Protein AF-A0A6G3TUS9-F1 (afdb_monomer_lite)

pLDDT: mean 88.68, std 7.03, range [61.91, 97.0]

Radius of gyration: 20.22 Å; chains: 1; bounding box: 39×23×59 Å

Secondary structure (DSSP, 8-state):
-PPPPGGGSPPHHHH-TT--PPP--SSSTT--SSHHHHHHHHHHHHH--HHHHHHHT---TT-

Sequence (63 aa):
MPCVTHDDAPPLADLMPWSVAPPRLGRGWPAGPDAGSLKARWNALVAAEGPEREALFRPTRAR

Foldseek 3Di:
DDDQDPVNDDDPCVVPVPDDDDDDPLDCLCDDPDPVSNVVSVVLQVPDDDPRVVVVPDDDPSD

Structure (mmCIF, N/CA/C/O backbone):
data_AF-A0A6G3TUS9-F1
#
_entry.id   AF-A0A6G3TUS9-F1
#
loop_
_atom_site.group_PDB
_atom_site.id
_atom_site.type_symbol
_atom_site.label_atom_id
_atom_site.label_alt_id
_atom_site.label_comp_id
_atom_site.label_asym_id
_atom_site.label_entity_id
_atom_site.label_seq_id
_atom_site.pdbx_PDB_ins_code
_atom_site.Cartn_x
_atom_site.Cartn_y
_atom_site.Cartn_z
_atom_site.occupancy
_atom_site.B_iso_or_equiv
_atom_site.auth_seq_id
_atom_site.auth_comp_id
_atom_site.auth_asym_id
_atom_site.auth_atom_id
_atom_site.pdbx_PDB_model_num
ATOM 1 N N . MET A 1 1 ? 21.615 -17.736 -36.394 1.00 66.62 1 MET A N 1
ATOM 2 C CA . MET A 1 1 ? 21.370 -16.547 -35.554 1.00 66.62 1 MET A CA 1
ATOM 3 C C . MET A 1 1 ? 21.696 -16.930 -34.124 1.00 66.62 1 MET A C 1
ATOM 5 O O . MET A 1 1 ? 21.252 -18.006 -33.732 1.00 66.62 1 MET A O 1
ATOM 9 N N . PRO A 1 2 ? 22.508 -16.157 -33.387 1.00 76.19 2 PRO A N 1
ATOM 10 C CA . PRO A 1 2 ? 22.730 -16.441 -31.975 1.00 76.19 2 PRO A CA 1
ATOM 11 C C . PRO A 1 2 ? 21.391 -16.359 -31.223 1.00 76.19 2 PRO A C 1
ATOM 13 O O . PRO A 1 2 ? 20.535 -15.539 -31.558 1.00 76.19 2 PRO A O 1
ATOM 16 N N . CYS A 1 3 ? 21.189 -17.272 -30.274 1.00 79.38 3 CYS A N 1
ATOM 17 C CA . CYS A 1 3 ? 20.033 -17.287 -29.381 1.00 79.38 3 CYS A CA 1
ATOM 18 C C . CYS A 1 3 ? 20.126 -16.067 -28.455 1.00 79.38 3 CYS A C 1
ATOM 20 O O . CYS A 1 3 ? 21.106 -15.957 -27.726 1.00 79.38 3 CYS A O 1
ATOM 22 N N . VAL A 1 4 ? 19.148 -15.160 -28.508 1.00 81.62 4 VAL A N 1
ATOM 23 C CA . VAL A 1 4 ? 19.027 -14.058 -27.541 1.00 81.62 4 VAL A CA 1
ATOM 24 C C . VAL A 1 4 ? 18.358 -14.614 -26.294 1.00 81.62 4 VAL A C 1
ATOM 26 O O . VAL A 1 4 ? 17.259 -15.170 -26.369 1.00 81.62 4 VAL A O 1
ATOM 29 N N . THR A 1 5 ? 19.025 -14.478 -25.158 1.00 83.38 5 THR A N 1
ATOM 30 C CA . THR A 1 5 ? 18.514 -14.893 -23.853 1.00 83.38 5 THR A CA 1
ATOM 31 C C . THR A 1 5 ? 17.919 -13.704 -23.103 1.00 83.38 5 THR A C 1
ATOM 33 O O . THR A 1 5 ? 18.021 -12.557 -23.534 1.00 83.38 5 THR A O 1
ATOM 36 N N . HIS A 1 6 ? 17.253 -13.962 -21.976 1.00 82.50 6 HIS A N 1
ATOM 37 C CA . HIS A 1 6 ? 16.663 -12.891 -21.171 1.00 82.50 6 HIS A CA 1
ATOM 38 C C . HIS A 1 6 ? 17.722 -11.921 -20.624 1.00 82.50 6 HIS A C 1
ATOM 40 O O . HIS A 1 6 ? 17.439 -10.737 -20.487 1.00 82.50 6 HIS A O 1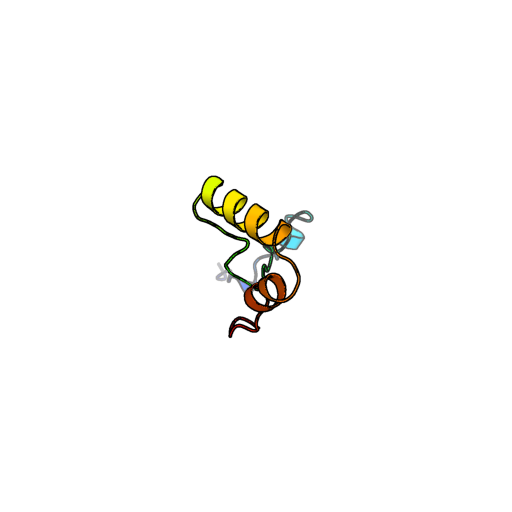
ATOM 46 N N . ASP A 1 7 ? 18.940 -12.414 -20.383 1.00 85.06 7 ASP A N 1
ATOM 47 C CA . ASP A 1 7 ? 20.070 -11.616 -19.897 1.00 85.06 7 ASP A CA 1
ATOM 48 C C . ASP A 1 7 ? 20.631 -10.664 -20.969 1.00 85.06 7 ASP A C 1
ATOM 50 O O . ASP A 1 7 ? 21.277 -9.673 -20.636 1.00 85.06 7 ASP A O 1
ATOM 54 N N . ASP A 1 8 ? 20.352 -10.927 -22.250 1.00 88.25 8 ASP A N 1
ATOM 55 C CA . ASP A 1 8 ? 20.755 -10.064 -23.367 1.00 88.25 8 ASP A CA 1
ATOM 56 C C . ASP A 1 8 ? 19.747 -8.927 -23.627 1.00 88.25 8 ASP A C 1
ATOM 58 O O . ASP A 1 8 ? 20.017 -8.015 -24.414 1.00 88.25 8 ASP A O 1
ATOM 62 N N . ALA A 1 9 ? 18.561 -8.983 -23.010 1.00 89.00 9 ALA A N 1
ATOM 63 C CA . ALA A 1 9 ? 17.528 -7.972 -23.186 1.00 89.00 9 ALA A CA 1
ATOM 64 C C . ALA A 1 9 ? 17.795 -6.748 -22.290 1.00 89.00 9 ALA A C 1
ATOM 66 O O . ALA A 1 9 ? 18.169 -6.903 -21.125 1.00 89.00 9 ALA A O 1
ATOM 67 N N . PRO A 1 10 ? 17.556 -5.516 -22.782 1.00 89.69 10 PRO A N 1
ATOM 68 C CA . PRO A 1 10 ? 17.692 -4.330 -21.949 1.00 89.69 10 PRO A CA 1
ATOM 69 C C . PRO A 1 10 ? 16.689 -4.365 -20.779 1.00 89.69 10 PRO A C 1
ATOM 71 O O . PRO A 1 10 ? 15.526 -4.744 -20.976 1.00 89.69 10 PRO A O 1
ATOM 74 N N . PRO A 1 11 ? 17.096 -3.939 -19.570 1.00 87.50 11 PRO A N 1
ATOM 75 C CA . PRO A 1 11 ? 16.201 -3.777 -18.432 1.00 87.50 11 PRO A CA 1
ATOM 76 C C . PRO A 1 11 ? 14.973 -2.922 -18.768 1.00 87.50 11 PRO A C 1
ATOM 78 O O . PRO A 1 11 ? 15.067 -1.905 -19.453 1.00 87.50 11 PRO A O 1
ATOM 81 N N . LEU A 1 12 ? 13.807 -3.270 -18.209 1.00 87.62 12 LEU A N 1
ATOM 82 C CA . LEU A 1 12 ? 12.572 -2.503 -18.432 1.00 87.62 12 LEU A CA 1
ATOM 83 C C . LEU A 1 12 ? 12.712 -1.029 -18.019 1.00 87.62 12 LEU A C 1
ATOM 85 O O . LEU A 1 12 ? 12.124 -0.162 -18.656 1.00 87.62 12 LEU A O 1
ATOM 89 N N . ALA A 1 13 ? 13.495 -0.749 -16.975 1.00 89.69 13 ALA A N 1
ATOM 90 C CA . ALA A 1 13 ? 13.759 0.612 -16.510 1.00 89.69 13 ALA A CA 1
ATOM 91 C C . ALA A 1 13 ? 14.515 1.463 -17.547 1.00 89.69 13 ALA A C 1
ATOM 93 O O . ALA A 1 13 ? 14.294 2.670 -17.607 1.00 89.69 13 ALA A O 1
ATOM 94 N N . ASP A 1 14 ? 15.337 0.835 -18.392 1.00 91.25 14 ASP A N 1
ATOM 95 C CA . ASP A 1 14 ? 16.1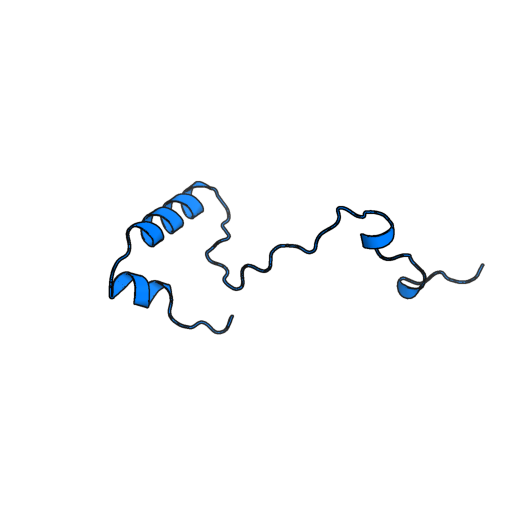00 1.525 -19.436 1.00 91.25 14 ASP A CA 1
ATOM 96 C C . ASP A 1 14 ? 15.203 1.882 -20.629 1.00 91.25 14 ASP A C 1
ATOM 98 O O . ASP A 1 14 ? 15.394 2.909 -21.278 1.00 91.25 14 ASP A O 1
ATOM 102 N N . LEU A 1 15 ? 14.185 1.057 -20.897 1.00 93.12 15 LEU A N 1
ATOM 103 C CA . LEU A 1 15 ? 13.174 1.320 -21.925 1.00 93.12 15 LEU A CA 1
ATOM 104 C C . LEU A 1 15 ? 12.080 2.283 -21.442 1.00 93.12 15 LEU A C 1
ATOM 106 O O . LEU A 1 15 ? 11.528 3.046 -22.231 1.00 93.12 15 LEU A O 1
ATOM 110 N N . MET A 1 16 ? 11.739 2.218 -20.153 1.00 93.50 16 MET A N 1
ATOM 111 C CA . MET A 1 16 ? 10.601 2.905 -19.544 1.00 93.50 16 MET A CA 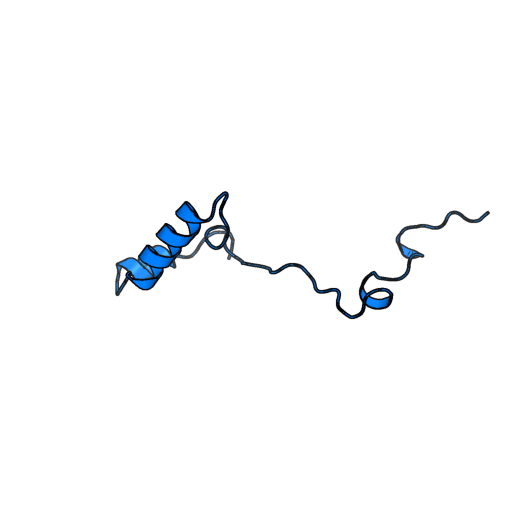1
ATOM 112 C C . MET A 1 16 ? 11.059 3.604 -18.254 1.00 93.50 16 MET A C 1
ATOM 114 O O . MET A 1 16 ? 10.888 3.046 -17.168 1.00 93.50 16 MET A O 1
ATOM 118 N N . PRO A 1 17 ? 11.591 4.841 -18.333 1.00 88.00 17 PRO A N 1
ATOM 119 C CA . PRO A 1 17 ? 12.146 5.557 -17.175 1.00 88.00 17 PRO A CA 1
ATOM 120 C C . PRO A 1 17 ? 11.135 5.843 -16.054 1.00 88.00 17 PRO A C 1
ATOM 122 O O . PRO A 1 17 ? 11.510 6.118 -14.919 1.00 88.00 17 PRO A O 1
ATOM 125 N N . TRP A 1 18 ? 9.838 5.787 -16.366 1.00 91.75 18 TRP A N 1
ATOM 126 C CA . TRP A 1 18 ? 8.737 5.915 -15.405 1.00 91.75 18 TRP A CA 1
ATOM 127 C C . TRP A 1 18 ? 8.328 4.583 -14.759 1.00 91.75 18 TRP A C 1
ATOM 129 O O . TRP A 1 18 ? 7.428 4.560 -13.919 1.00 91.75 18 TRP A O 1
ATOM 139 N N . SER A 1 19 ? 8.935 3.464 -15.164 1.00 90.69 19 SER A N 1
ATOM 140 C CA . SER A 1 19 ? 8.676 2.157 -14.572 1.00 90.69 19 SER A CA 1
ATOM 141 C C . SER A 1 19 ? 9.193 2.125 -13.139 1.00 90.69 19 SER A C 1
ATOM 143 O O . SER A 1 19 ? 10.362 2.395 -12.871 1.00 90.69 19 SER A O 1
ATOM 145 N N . VAL A 1 20 ? 8.325 1.731 -12.213 1.00 88.81 20 VAL A N 1
ATOM 146 C CA . VAL A 1 20 ? 8.659 1.558 -10.800 1.00 88.81 20 VAL A CA 1
ATOM 147 C C . VAL A 1 20 ? 8.251 0.166 -10.343 1.00 88.81 20 VAL A C 1
ATOM 149 O O . VAL A 1 20 ? 7.260 -0.397 -10.813 1.00 88.81 20 VAL A O 1
ATOM 152 N N . ALA A 1 21 ? 9.018 -0.404 -9.415 1.00 88.88 21 ALA A N 1
ATOM 153 C CA . ALA A 1 21 ? 8.659 -1.680 -8.814 1.00 88.88 21 ALA A CA 1
ATOM 154 C C . ALA A 1 21 ? 7.303 -1.574 -8.082 1.00 88.88 21 ALA A C 1
ATOM 156 O O . ALA A 1 21 ? 7.002 -0.525 -7.503 1.00 88.88 21 ALA A O 1
ATOM 157 N N . PRO A 1 22 ? 6.499 -2.652 -8.048 1.00 86.94 22 PRO A N 1
ATOM 158 C CA . PRO A 1 22 ? 5.239 -2.652 -7.318 1.00 86.94 22 PRO A CA 1
ATOM 159 C C . PRO A 1 22 ? 5.420 -2.317 -5.826 1.00 86.94 22 PRO A C 1
ATOM 161 O O . PRO A 1 22 ? 6.429 -2.712 -5.225 1.00 86.94 22 PRO A O 1
ATOM 164 N N . PRO A 1 23 ? 4.431 -1.663 -5.186 1.00 88.88 23 PRO A N 1
ATOM 165 C CA . PRO A 1 23 ? 4.466 -1.398 -3.754 1.00 88.88 23 PRO A CA 1
ATOM 166 C C . PRO A 1 23 ? 4.622 -2.682 -2.933 1.00 88.88 23 PRO A C 1
ATOM 168 O O . PRO A 1 23 ? 3.857 -3.637 -3.075 1.00 88.88 23 PRO A O 1
ATOM 171 N N . ARG A 1 24 ? 5.587 -2.689 -2.010 1.00 89.19 24 ARG A N 1
ATOM 172 C CA . ARG A 1 24 ? 5.769 -3.781 -1.046 1.00 89.19 24 ARG A CA 1
ATOM 173 C C . ARG A 1 24 ? 5.031 -3.4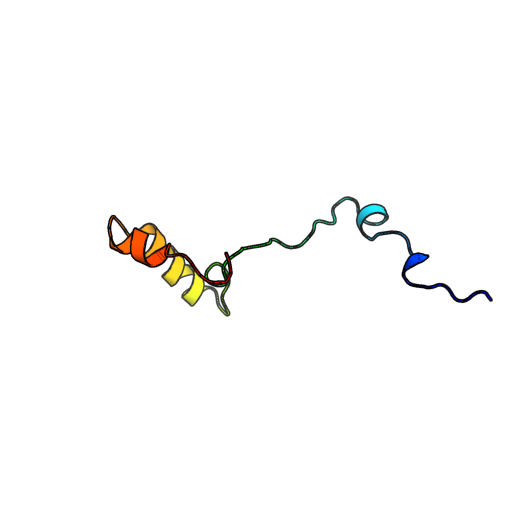47 0.245 1.00 89.19 24 ARG A C 1
ATOM 175 O O . ARG A 1 24 ? 5.588 -2.822 1.139 1.00 89.19 24 ARG A O 1
ATOM 182 N N . LEU A 1 25 ? 3.775 -3.879 0.347 1.00 86.62 25 LEU A N 1
ATOM 183 C CA . LEU A 1 25 ? 2.900 -3.532 1.476 1.00 86.62 25 LEU A CA 1
ATOM 184 C C . LEU A 1 25 ? 3.363 -4.109 2.829 1.00 86.62 25 LEU A C 1
ATOM 186 O O . LEU A 1 25 ? 2.951 -3.619 3.876 1.00 86.62 25 LEU A O 1
ATOM 190 N N . GLY A 1 26 ? 4.176 -5.174 2.839 1.00 84.69 26 GLY A N 1
ATOM 191 C CA . GLY A 1 26 ? 4.705 -5.812 4.060 1.00 84.69 26 GLY A CA 1
ATOM 192 C C . GLY A 1 26 ? 3.660 -6.509 4.953 1.00 84.69 26 GLY A C 1
ATOM 193 O O . GLY A 1 26 ? 4.011 -7.235 5.878 1.00 84.69 26 GLY A O 1
ATOM 194 N N . ARG A 1 27 ? 2.368 -6.316 4.675 1.00 84.50 27 ARG A N 1
ATOM 195 C CA . ARG A 1 27 ? 1.206 -6.964 5.292 1.00 84.50 27 ARG A CA 1
ATOM 196 C C . ARG A 1 27 ? 0.154 -7.178 4.202 1.00 84.50 27 ARG A C 1
ATOM 198 O O . ARG A 1 27 ? 0.080 -6.396 3.262 1.00 84.50 27 ARG A O 1
ATOM 205 N N . GLY A 1 28 ? -0.680 -8.207 4.346 1.00 86.00 28 GLY A N 1
ATOM 206 C CA . GLY A 1 28 ? -1.771 -8.469 3.395 1.00 86.00 28 GLY A CA 1
ATOM 207 C C . GLY A 1 28 ? -3.012 -7.595 3.608 1.00 86.00 28 GLY A C 1
ATOM 208 O O . GLY A 1 28 ? -3.761 -7.353 2.670 1.00 86.00 28 GLY A O 1
ATOM 209 N N . TRP A 1 29 ? -3.236 -7.092 4.828 1.00 86.81 29 TRP A N 1
ATOM 210 C CA . TRP A 1 29 ? -4.464 -6.363 5.166 1.00 86.81 29 TRP A CA 1
ATOM 211 C C . TRP A 1 29 ? -4.667 -5.020 4.425 1.00 86.81 29 TRP A C 1
ATOM 213 O O . TRP A 1 29 ? -5.829 -4.683 4.204 1.00 86.81 29 TRP A O 1
ATOM 223 N N . PRO A 1 30 ? -3.629 -4.273 3.981 1.00 88.94 30 PRO A N 1
ATOM 224 C CA . PRO A 1 30 ? -3.826 -3.066 3.173 1.00 88.94 30 PRO A CA 1
ATOM 225 C C . PRO A 1 30 ? -4.309 -3.348 1.737 1.00 88.94 30 PRO A C 1
ATOM 227 O O . PRO A 1 30 ? -4.619 -2.407 1.013 1.00 88.94 30 PRO A O 1
ATOM 230 N N . ALA A 1 31 ? -4.383 -4.618 1.320 1.00 89.69 31 ALA A N 1
ATOM 231 C CA . ALA A 1 31 ? -4.996 -5.056 0.067 1.00 89.69 31 ALA A CA 1
ATOM 232 C C . ALA A 1 31 ? -6.316 -5.806 0.338 1.00 89.69 31 ALA A C 1
ATOM 234 O O . ALA A 1 31 ? -6.549 -6.345 1.427 1.00 89.69 31 ALA A O 1
ATOM 235 N N . GLY A 1 32 ? -7.227 -5.835 -0.636 1.00 88.50 32 GLY A N 1
ATOM 236 C CA . GLY A 1 32 ? -8.527 -6.498 -0.502 1.00 88.50 32 GLY A CA 1
ATOM 237 C C . GLY A 1 32 ? -9.182 -6.825 -1.842 1.00 88.50 32 GLY A C 1
ATOM 238 O O . GLY A 1 32 ? -8.810 -6.217 -2.843 1.00 88.50 32 GLY A O 1
ATOM 239 N N . PRO A 1 33 ? -10.142 -7.767 -1.854 1.00 89.06 33 PRO A N 1
ATOM 240 C CA . PRO A 1 33 ? -10.846 -8.173 -3.070 1.00 89.06 33 PRO A CA 1
ATOM 241 C C . PRO A 1 33 ? -11.832 -7.106 -3.570 1.00 89.06 33 PRO A C 1
ATOM 243 O O . PRO A 1 33 ? -12.117 -7.055 -4.762 1.00 89.06 33 PRO A O 1
ATOM 246 N N . ASP A 1 34 ? -12.326 -6.241 -2.680 1.00 95.19 34 ASP A N 1
ATOM 247 C CA . ASP A 1 34 ? -13.260 -5.167 -3.002 1.00 95.19 34 ASP A CA 1
ATOM 248 C C . ASP A 1 34 ? -13.033 -3.911 -2.140 1.00 95.19 34 ASP A C 1
ATOM 250 O O . ASP A 1 34 ? -12.412 -3.931 -1.068 1.00 95.19 34 ASP A O 1
ATOM 254 N N . ALA A 1 35 ? -13.566 -2.789 -2.625 1.00 95.94 35 ALA A N 1
ATOM 255 C CA . ALA A 1 35 ? -13.425 -1.487 -1.986 1.00 95.94 35 ALA A CA 1
ATOM 256 C C . ALA A 1 35 ? -14.186 -1.377 -0.652 1.00 95.94 35 ALA A C 1
ATOM 258 O O . ALA A 1 35 ? -13.737 -0.656 0.242 1.00 95.94 35 ALA A O 1
ATOM 259 N N . GLY A 1 36 ? -15.311 -2.082 -0.492 1.00 96.06 36 GLY A N 1
ATOM 260 C CA . GLY A 1 36 ? -16.134 -2.046 0.718 1.00 96.06 36 GLY A CA 1
ATOM 261 C C . GLY A 1 36 ? -15.406 -2.667 1.906 1.00 96.06 36 GLY A C 1
ATOM 262 O O . GLY A 1 36 ? -15.235 -2.017 2.941 1.00 96.06 36 GLY A O 1
ATOM 263 N N . SER A 1 37 ? -14.876 -3.878 1.728 1.00 92.75 37 SER A N 1
ATOM 264 C CA . SER A 1 37 ? -14.042 -4.544 2.732 1.00 92.75 37 SER A CA 1
ATOM 265 C C . SER A 1 37 ? -12.768 -3.766 3.054 1.00 92.75 37 SER A C 1
ATOM 267 O O . SER A 1 37 ? -12.286 -3.807 4.189 1.00 92.75 37 SER A O 1
ATOM 269 N N . LEU A 1 38 ? -12.185 -3.060 2.082 1.00 94.94 38 LEU A N 1
ATOM 270 C CA . LEU A 1 38 ? -11.017 -2.221 2.337 1.00 94.94 38 LEU A CA 1
ATOM 271 C C . LEU A 1 38 ? -11.394 -0.998 3.187 1.00 94.94 38 LEU A C 1
ATOM 273 O O . LEU A 1 38 ? -10.768 -0.760 4.217 1.00 94.94 38 LEU A O 1
ATOM 277 N N . LYS A 1 39 ? -12.460 -0.280 2.819 1.00 95.25 39 LYS A N 1
ATOM 278 C CA . LYS A 1 39 ? -12.943 0.895 3.557 1.00 95.25 39 LYS A CA 1
ATOM 279 C C . LYS A 1 39 ? -13.319 0.557 4.999 1.00 95.25 39 LYS A C 1
ATOM 281 O O . LYS A 1 39 ? -12.924 1.279 5.907 1.00 95.25 39 LYS A O 1
ATOM 286 N N . ALA A 1 40 ? -14.020 -0.555 5.221 1.00 94.19 40 ALA A N 1
ATOM 287 C CA . ALA A 1 40 ? -14.381 -1.006 6.564 1.00 94.19 40 ALA A CA 1
ATOM 288 C C . ALA A 1 40 ? -13.144 -1.264 7.442 1.00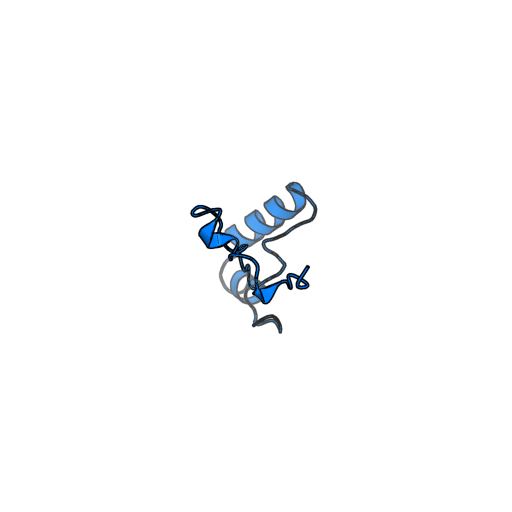 94.19 40 ALA A C 1
ATOM 290 O O . ALA A 1 40 ? -13.091 -0.802 8.579 1.00 94.19 40 ALA A O 1
ATOM 291 N N . ARG A 1 41 ? -12.118 -1.936 6.900 1.00 93.31 41 ARG A N 1
ATOM 292 C CA . ARG A 1 41 ? -10.860 -2.191 7.621 1.00 93.31 41 ARG A CA 1
ATOM 293 C C . ARG A 1 41 ? -10.098 -0.908 7.937 1.00 93.31 41 ARG A C 1
ATOM 295 O O . ARG A 1 41 ? -9.617 -0.762 9.055 1.00 93.31 41 ARG A O 1
ATOM 302 N N . TRP A 1 42 ? -10.011 0.025 6.989 1.00 93.81 42 TRP A N 1
ATOM 303 C CA . TRP A 1 42 ? -9.374 1.322 7.234 1.00 93.81 42 TRP A CA 1
ATOM 304 C C . TRP A 1 42 ? -10.121 2.144 8.279 1.00 93.81 42 TRP A C 1
ATOM 306 O O . TRP A 1 42 ? -9.483 2.711 9.157 1.00 93.81 42 TRP A O 1
ATOM 316 N N . ASN A 1 43 ? -11.454 2.165 8.234 1.00 95.88 43 ASN A N 1
ATOM 317 C CA . ASN A 1 43 ? -12.259 2.849 9.244 1.00 95.88 43 ASN A CA 1
ATOM 318 C C . ASN A 1 43 ? -12.036 2.251 10.638 1.00 95.88 43 ASN A C 1
ATOM 320 O O . ASN A 1 43 ? -11.821 3.003 11.582 1.00 95.88 43 ASN A O 1
ATOM 324 N N . ALA A 1 44 ? -12.039 0.918 10.758 1.00 94.31 44 ALA A N 1
ATOM 325 C CA . ALA A 1 44 ? -11.747 0.241 12.021 1.00 94.31 44 ALA A CA 1
ATOM 326 C C . ALA A 1 44 ? -10.341 0.589 12.532 1.00 94.31 44 ALA A C 1
ATOM 328 O O . ALA A 1 44 ? -10.169 0.893 13.704 1.00 94.31 44 ALA A O 1
ATOM 329 N N . LEU A 1 45 ? -9.343 0.621 11.644 1.00 93.44 45 LEU A N 1
ATOM 330 C CA . LEU A 1 45 ? -7.983 0.997 12.017 1.00 93.44 45 LEU A CA 1
ATOM 331 C C . LEU A 1 45 ? -7.871 2.454 12.489 1.00 93.44 45 LEU A C 1
ATOM 333 O O . LEU A 1 45 ? -7.168 2.721 13.458 1.00 93.44 45 LEU A O 1
ATOM 337 N N . VAL A 1 46 ? -8.518 3.390 11.790 1.00 96.12 46 VAL A N 1
ATOM 338 C CA . VAL A 1 46 ? -8.495 4.821 12.136 1.00 96.12 46 VAL A CA 1
ATOM 339 C C . VAL A 1 46 ? -9.228 5.086 13.452 1.00 96.12 46 VAL A C 1
ATOM 341 O O . VAL A 1 46 ? -8.822 5.978 14.188 1.00 96.12 46 VAL A O 1
ATOM 344 N N . ALA A 1 47 ? -10.277 4.317 13.750 1.00 97.00 47 ALA A N 1
ATOM 345 C CA . ALA A 1 47 ? -11.035 4.426 14.994 1.00 97.00 47 ALA A CA 1
ATOM 346 C C . ALA A 1 47 ? -10.363 3.731 16.193 1.00 97.00 47 ALA A C 1
ATOM 348 O O . ALA A 1 47 ? -10.682 4.061 17.331 1.00 97.00 47 ALA A O 1
ATOM 349 N N . ALA A 1 48 ? -9.465 2.770 15.953 1.00 96.88 48 ALA A N 1
ATOM 350 C CA . ALA A 1 48 ? -8.838 1.988 17.011 1.00 96.88 48 ALA A CA 1
ATOM 351 C C . ALA A 1 48 ? -7.840 2.816 17.833 1.00 96.88 48 ALA A C 1
ATOM 353 O O . ALA A 1 48 ? -6.895 3.415 17.307 1.00 96.88 48 ALA A O 1
ATOM 354 N N . GLU A 1 49 ? -7.980 2.747 19.155 1.00 95.94 49 GLU A N 1
ATOM 355 C CA . GLU A 1 49 ? -7.113 3.434 20.110 1.00 95.94 49 GLU A CA 1
ATOM 356 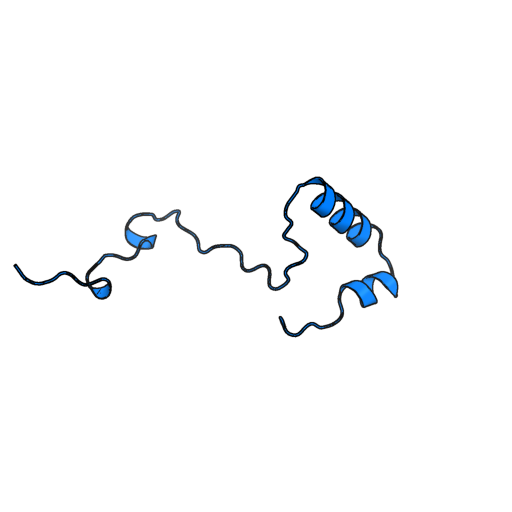C C . GLU A 1 49 ? -6.564 2.479 21.176 1.00 95.94 49 GLU A C 1
ATOM 358 O O . GLU A 1 49 ? -7.074 1.379 21.396 1.00 95.94 49 GLU A O 1
ATOM 363 N N . GLY A 1 50 ? -5.476 2.901 21.829 1.00 94.38 50 GLY A N 1
ATOM 364 C CA . GLY A 1 50 ? -4.879 2.182 22.954 1.00 94.38 50 GLY A CA 1
ATOM 365 C C . GLY A 1 50 ? -4.660 0.680 22.679 1.00 94.38 50 GLY A C 1
ATOM 366 O O . GLY A 1 50 ? -4.067 0.335 21.651 1.00 94.38 50 GLY A O 1
ATOM 367 N N . PRO A 1 51 ? -5.147 -0.217 23.559 1.00 94.56 51 PRO A N 1
ATOM 368 C CA . PRO A 1 51 ? -4.953 -1.664 23.428 1.00 94.56 51 PRO A CA 1
ATOM 369 C C . PRO A 1 51 ? -5.505 -2.275 22.133 1.00 94.56 51 PRO A C 1
ATOM 371 O O . PRO A 1 51 ? -4.955 -3.254 21.627 1.00 94.56 51 PRO A O 1
ATOM 374 N N . GLU A 1 52 ? -6.578 -1.713 21.568 1.00 93.62 52 GLU A N 1
ATOM 375 C CA . GLU A 1 52 ? -7.152 -2.206 20.310 1.00 93.62 52 GLU A CA 1
ATOM 376 C C . GLU A 1 52 ? -6.174 -1.982 19.154 1.00 93.62 52 GLU A C 1
ATOM 378 O O . GLU A 1 52 ? -5.890 -2.889 18.367 1.00 93.62 52 GLU A O 1
ATOM 383 N N . ARG A 1 53 ? -5.578 -0.787 19.102 1.00 93.44 53 ARG A N 1
ATOM 384 C CA . ARG A 1 53 ? -4.574 -0.451 18.093 1.00 93.44 53 ARG A CA 1
ATOM 385 C C . ARG A 1 53 ? -3.331 -1.330 18.225 1.00 93.44 53 ARG A C 1
ATOM 387 O O . ARG A 1 53 ? -2.788 -1.780 17.217 1.00 93.44 53 ARG A O 1
ATOM 394 N N . GLU A 1 54 ? -2.894 -1.617 19.447 1.00 92.44 54 GLU A N 1
ATOM 395 C CA . GLU A 1 54 ? -1.774 -2.534 19.699 1.00 92.44 54 GLU A CA 1
ATOM 396 C C . GLU A 1 54 ? -2.070 -3.954 19.199 1.00 92.44 54 GLU A C 1
ATOM 398 O O . GLU A 1 54 ? -1.229 -4.567 18.533 1.00 92.44 54 GLU A O 1
ATOM 403 N N . ALA A 1 55 ? -3.284 -4.459 19.441 1.00 91.62 55 ALA A N 1
ATOM 404 C CA . ALA A 1 55 ? -3.711 -5.767 18.957 1.00 91.62 55 ALA A CA 1
ATOM 405 C C . ALA A 1 55 ? -3.700 -5.850 17.419 1.00 91.62 55 ALA A C 1
ATOM 407 O O . ALA A 1 55 ? -3.231 -6.851 16.864 1.00 91.62 55 ALA A O 1
ATOM 408 N N . LEU A 1 56 ? -4.146 -4.791 16.728 1.00 90.81 56 LEU A N 1
ATOM 409 C CA . LEU A 1 56 ? -4.119 -4.698 15.262 1.00 90.81 56 LEU A CA 1
ATOM 410 C C . LEU A 1 56 ? -2.693 -4.720 14.685 1.00 90.81 56 LEU A C 1
ATOM 412 O O . LEU A 1 56 ? -2.466 -5.290 13.614 1.00 90.81 56 LEU A O 1
ATOM 416 N N . PHE A 1 57 ? -1.719 -4.145 15.396 1.00 89.19 57 PHE A N 1
ATOM 417 C CA . PHE A 1 57 ? -0.329 -4.036 14.939 1.00 89.19 57 PHE A CA 1
ATOM 418 C C . PHE A 1 57 ? 0.622 -5.105 15.482 1.00 89.19 57 PHE A C 1
ATOM 420 O O . PHE A 1 57 ? 1.833 -5.017 15.250 1.00 89.19 57 PHE A O 1
ATOM 427 N N . ARG A 1 58 ? 0.108 -6.162 16.123 1.00 88.50 58 ARG A N 1
ATOM 428 C CA . ARG A 1 58 ? 0.950 -7.260 16.615 1.00 88.50 58 ARG A CA 1
ATOM 429 C C . ARG A 1 58 ? 1.886 -7.811 15.522 1.00 88.50 58 ARG A C 1
ATOM 431 O O . ARG A 1 58 ? 1.514 -7.833 14.336 1.00 88.50 58 ARG A O 1
ATOM 438 N N . PRO A 1 59 ? 3.091 -8.285 15.879 1.00 86.94 59 PRO A N 1
ATOM 439 C CA . PRO A 1 59 ? 3.996 -8.926 14.931 1.00 86.94 59 PRO A CA 1
ATOM 440 C C . PRO A 1 59 ? 3.324 -10.095 14.195 1.00 86.94 59 PRO A C 1
ATOM 442 O O . PRO A 1 59 ? 2.512 -10.829 14.760 1.00 86.94 59 PRO A O 1
ATOM 445 N N . THR A 1 60 ? 3.668 -10.272 12.923 1.00 79.19 60 THR A N 1
ATOM 446 C CA . THR A 1 60 ? 3.217 -11.389 12.075 1.00 79.19 60 THR A CA 1
ATOM 447 C C . THR A 1 60 ? 4.412 -11.926 11.322 1.00 79.19 60 THR A C 1
ATOM 449 O O . THR A 1 60 ? 5.231 -11.107 10.947 1.00 79.19 60 THR A O 1
ATOM 452 N N . ARG A 1 61 ? 4.435 -13.215 10.951 1.00 77.44 61 ARG A N 1
ATOM 453 C CA . ARG A 1 61 ? 5.537 -13.834 10.176 1.00 77.44 61 ARG A CA 1
ATOM 454 C C . ARG A 1 61 ? 5.926 -13.124 8.870 1.00 77.44 61 ARG A C 1
ATOM 456 O O . ARG A 1 61 ? 6.983 -13.410 8.331 1.00 77.44 61 ARG A O 1
ATOM 463 N N . ALA A 1 62 ? 5.076 -12.242 8.342 1.00 69.25 62 ALA A N 1
ATOM 464 C CA . ALA A 1 62 ? 5.436 -11.352 7.237 1.00 69.25 62 ALA A CA 1
ATOM 465 C C . ALA A 1 62 ? 6.503 -10.298 7.623 1.00 69.25 62 ALA A C 1
ATOM 467 O O . ALA A 1 62 ? 6.942 -9.538 6.762 1.00 69.25 62 ALA A O 1
ATOM 468 N N . ARG A 1 63 ? 6.891 -10.231 8.902 1.00 61.91 63 ARG A N 1
ATOM 469 C CA . ARG A 1 63 ? 7.895 -9.340 9.472 1.00 61.91 63 ARG A CA 1
ATOM 470 C C . ARG A 1 63 ? 8.671 -10.020 10.592 1.00 61.91 63 ARG A C 1
ATOM 472 O O . ARG A 1 63 ? 8.041 -10.776 11.366 1.00 61.91 63 ARG A O 1
#

Organism: NCBI:txid2706093